Protein AF-A0A964QPC5-F1 (afdb_monomer_lite)

pLDDT: mean 85.06, std 13.66, range [35.19, 96.25]

Foldseek 3Di:
DDPDPVPDDDPVRVVLVVVLVVLLVVLVVLLVVLVVDDDPVVVVVSLVVLVVSLVVLVVSLVVLVVVLVVLVVVVVVQVVLVVPADPPDPVSRVVSHPVVVVVSSVVSNVVSVVSNVSSVVSSVSSVD

Structure (mmCIF, N/CA/C/O backbone):
data_AF-A0A964QPC5-F1
#
_entry.id   AF-A0A964QPC5-F1
#
loop_
_atom_site.group_PDB
_atom_site.id
_atom_site.type_symbol
_atom_site.label_atom_id
_atom_site.label_alt_id
_atom_site.label_comp_id
_atom_site.label_asym_id
_atom_site.label_entity_id
_atom_site.label_seq_id
_atom_site.pdbx_PDB_ins_code
_atom_site.Cartn_x
_atom_site.Cartn_y
_atom_site.Cartn_z
_atom_site.occupancy
_atom_site.B_iso_or_equiv
_atom_site.auth_seq_id
_atom_site.auth_comp_id
_atom_site.auth_asym_id
_atom_site.auth_atom_id
_atom_site.pdbx_PDB_model_num
ATOM 1 N N . MET A 1 1 ? -21.053 -14.099 -13.141 1.00 39.06 1 MET A N 1
ATOM 2 C CA . MET A 1 1 ? -20.211 -15.202 -13.672 1.00 39.06 1 MET A CA 1
ATOM 3 C C . MET A 1 1 ? -19.124 -14.547 -14.511 1.00 39.06 1 MET A C 1
ATOM 5 O O . MET A 1 1 ? -19.496 -13.790 -15.385 1.00 39.06 1 MET A O 1
ATOM 9 N N . LYS A 1 2 ? -17.819 -14.697 -14.279 1.00 35.19 2 LYS A N 1
ATOM 10 C CA . LYS A 1 2 ? -17.047 -15.822 -13.732 1.00 35.19 2 LYS A CA 1
ATOM 11 C C . LYS A 1 2 ? -15.744 -15.320 -13.065 1.00 35.19 2 LYS A C 1
ATOM 13 O O . LYS A 1 2 ? -15.308 -14.216 -13.367 1.00 35.19 2 LYS A O 1
ATOM 18 N N . PRO A 1 3 ? -15.132 -16.142 -12.197 1.00 42.34 3 PRO A N 1
ATOM 19 C CA . PRO A 1 3 ? -13.858 -15.871 -11.541 1.00 42.34 3 PRO A CA 1
ATOM 20 C C . PRO A 1 3 ? -12.708 -16.094 -12.534 1.00 42.34 3 PRO A C 1
ATOM 22 O O . PRO A 1 3 ? -12.367 -17.237 -12.828 1.00 42.34 3 PRO A O 1
ATOM 25 N N . ALA A 1 4 ? -12.152 -15.016 -13.086 1.00 38.62 4 ALA A N 1
ATOM 26 C CA . ALA A 1 4 ? -10.960 -15.078 -13.941 1.00 38.62 4 ALA A CA 1
ATOM 27 C C . ALA A 1 4 ? -9.831 -14.138 -13.480 1.00 38.62 4 ALA A C 1
ATOM 29 O O . ALA A 1 4 ? -8.682 -14.370 -13.827 1.00 38.62 4 ALA A O 1
ATOM 30 N N . ASP A 1 5 ? -10.098 -13.171 -12.598 1.00 42.44 5 ASP A N 1
ATOM 31 C CA . ASP A 1 5 ? -9.106 -12.147 -12.224 1.00 42.44 5 ASP A CA 1
ATOM 32 C C . ASP A 1 5 ? -8.118 -12.583 -11.125 1.00 42.44 5 ASP A C 1
ATOM 34 O O . ASP A 1 5 ? -7.508 -11.752 -10.447 1.00 42.44 5 ASP A O 1
ATOM 38 N N . ILE A 1 6 ? -7.925 -13.895 -10.956 1.00 48.16 6 ILE A N 1
ATOM 39 C CA . ILE A 1 6 ? -6.757 -14.459 -10.258 1.00 48.16 6 ILE A CA 1
ATOM 40 C C . ILE A 1 6 ? -5.645 -14.666 -11.304 1.00 48.16 6 ILE A C 1
ATOM 42 O O . ILE A 1 6 ? -4.988 -15.702 -11.376 1.00 48.16 6 ILE A O 1
ATOM 46 N N . GLU A 1 7 ? -5.458 -13.695 -12.195 1.00 48.75 7 GLU A N 1
ATOM 47 C CA . GLU A 1 7 ? -4.353 -13.703 -13.143 1.00 48.75 7 GLU A CA 1
ATOM 48 C C . GLU A 1 7 ? -3.089 -13.259 -12.411 1.00 48.75 7 GLU A C 1
ATOM 50 O O . GLU A 1 7 ? -2.858 -12.075 -12.180 1.00 48.75 7 GLU A O 1
ATOM 55 N N . ARG A 1 8 ? -2.313 -14.274 -12.009 1.00 54.22 8 ARG A N 1
ATOM 56 C CA . ARG A 1 8 ? -0.892 -14.226 -11.638 1.00 54.22 8 ARG A CA 1
ATOM 57 C C . ARG A 1 8 ? -0.504 -13.006 -10.804 1.00 54.22 8 ARG A C 1
ATOM 59 O O . ARG A 1 8 ? 0.135 -12.071 -11.275 1.00 54.22 8 ARG A O 1
ATOM 66 N N . ILE A 1 9 ? -0.801 -13.089 -9.510 1.00 55.00 9 ILE A N 1
ATOM 67 C CA . ILE A 1 9 ? -0.052 -12.326 -8.511 1.00 55.00 9 ILE A CA 1
ATOM 68 C C . ILE A 1 9 ? 1.435 -12.696 -8.702 1.00 55.00 9 ILE A C 1
ATOM 70 O O . ILE A 1 9 ? 1.749 -13.890 -8.673 1.00 55.00 9 ILE A O 1
ATOM 74 N N . PRO A 1 10 ? 2.348 -11.732 -8.938 1.00 58.25 10 PRO A N 1
ATOM 75 C CA . PRO A 1 10 ? 3.776 -12.020 -9.071 1.00 58.25 10 PRO A CA 1
ATOM 76 C C . PRO A 1 10 ? 4.257 -12.857 -7.880 1.00 58.25 10 PRO A C 1
ATOM 78 O O . PRO A 1 10 ? 3.817 -12.604 -6.762 1.00 58.25 10 PRO A O 1
ATOM 81 N N . ALA A 1 11 ? 5.140 -13.839 -8.077 1.00 57.56 11 ALA A N 1
ATOM 82 C CA . ALA A 1 11 ? 5.463 -14.837 -7.045 1.00 57.56 11 ALA A CA 1
ATOM 83 C C . ALA A 1 11 ? 5.886 -14.228 -5.685 1.00 57.56 11 ALA A C 1
ATOM 85 O O . ALA A 1 11 ? 5.448 -14.707 -4.646 1.00 57.56 11 ALA A O 1
ATOM 86 N N . GLY A 1 12 ? 6.620 -13.105 -5.674 1.00 57.88 12 GLY A N 1
ATOM 87 C CA . GLY A 1 12 ? 6.982 -12.370 -4.444 1.00 57.88 12 GLY A CA 1
ATOM 88 C C . GLY A 1 12 ? 5.895 -11.434 -3.886 1.00 57.88 12 GLY A C 1
ATOM 89 O O . GLY A 1 12 ? 6.069 -10.790 -2.858 1.00 57.88 12 GLY A O 1
ATOM 90 N N . ALA A 1 13 ? 4.761 -11.295 -4.570 1.00 63.81 13 ALA A N 1
ATOM 91 C CA . ALA A 1 13 ? 3.598 -10.538 -4.119 1.00 63.81 13 ALA A CA 1
ATOM 92 C C . ALA A 1 13 ? 2.551 -11.390 -3.404 1.00 63.81 13 ALA A 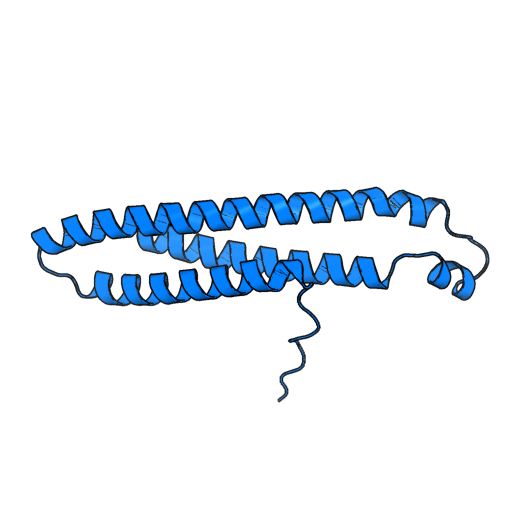C 1
ATOM 94 O O . ALA A 1 13 ? 1.699 -10.822 -2.726 1.00 63.81 13 ALA A O 1
ATOM 95 N N . MET A 1 14 ? 2.627 -12.714 -3.534 1.00 71.25 14 MET A N 1
ATOM 96 C CA . MET A 1 14 ? 1.636 -13.626 -2.977 1.00 71.25 14 MET A CA 1
ATOM 97 C C . MET A 1 14 ? 1.759 -13.778 -1.458 1.00 71.25 14 MET A C 1
ATOM 99 O O . MET A 1 14 ? 0.738 -13.811 -0.782 1.00 71.25 14 MET A O 1
ATOM 103 N N . GLU A 1 15 ? 2.972 -13.793 -0.905 1.00 76.06 15 GLU A N 1
ATOM 104 C CA . GLU A 1 15 ? 3.180 -13.864 0.552 1.00 76.06 15 GLU A CA 1
ATOM 105 C C . GLU A 1 15 ? 2.664 -12.606 1.252 1.00 76.06 15 GLU A C 1
ATOM 107 O O . GLU A 1 15 ? 1.791 -12.697 2.111 1.00 76.06 15 GLU A O 1
ATOM 112 N N . LEU A 1 16 ? 3.099 -11.428 0.790 1.00 76.00 16 LEU A N 1
ATOM 113 C CA . LEU A 1 16 ? 2.611 -10.142 1.294 1.00 76.00 16 LEU A CA 1
ATOM 114 C C . LEU A 1 16 ? 1.090 -9.997 1.125 1.00 76.00 16 LEU A C 1
ATOM 116 O O . LEU A 1 16 ? 0.421 -9.388 1.954 1.00 76.00 16 LEU A O 1
ATOM 120 N N . PHE A 1 17 ? 0.527 -10.567 0.056 1.00 76.50 17 PHE A N 1
ATOM 121 C CA . PHE A 1 17 ? -0.919 -10.608 -0.151 1.00 76.50 17 PHE A CA 1
ATOM 122 C C . PHE A 1 17 ? -1.628 -11.464 0.899 1.00 76.50 17 PHE A C 1
ATOM 124 O O . PHE A 1 17 ? -2.614 -11.024 1.487 1.00 76.50 17 PHE A O 1
ATOM 131 N N . MET A 1 18 ? -1.138 -12.679 1.131 1.00 82.12 18 MET A N 1
ATOM 132 C CA . MET A 1 18 ? -1.714 -13.588 2.118 1.00 82.12 18 MET A CA 1
ATOM 133 C C . MET A 1 18 ? -1.621 -12.996 3.524 1.00 82.12 18 MET A C 1
ATOM 135 O O . MET A 1 18 ? -2.598 -13.049 4.268 1.00 82.12 18 MET A O 1
ATOM 139 N N . GLU A 1 19 ? -0.491 -12.371 3.850 1.00 83.88 19 GLU A N 1
ATOM 140 C CA . GLU A 1 19 ? -0.296 -11.639 5.098 1.00 83.88 19 GLU A CA 1
ATOM 141 C C . GLU A 1 19 ? -1.298 -10.486 5.228 1.00 83.88 19 GLU A C 1
ATOM 143 O O . GLU A 1 19 ? -2.030 -10.423 6.214 1.00 83.88 19 GLU A O 1
ATOM 148 N N . ALA A 1 20 ? -1.425 -9.633 4.205 1.00 82.94 20 ALA A N 1
ATOM 149 C CA . ALA A 1 20 ? -2.361 -8.512 4.222 1.00 82.94 20 ALA A CA 1
ATOM 150 C C . ALA A 1 20 ? -3.816 -8.957 4.420 1.00 82.94 20 ALA A C 1
ATOM 152 O O . ALA A 1 20 ? -4.540 -8.391 5.241 1.00 82.94 20 ALA A O 1
ATOM 153 N N . VAL A 1 21 ? -4.241 -9.997 3.696 1.00 85.69 21 VAL A N 1
ATOM 154 C CA . VAL A 1 21 ? -5.588 -10.567 3.815 1.00 85.69 21 VAL A CA 1
ATOM 155 C C . VAL A 1 21 ? -5.809 -11.160 5.202 1.00 85.69 21 VAL A C 1
ATOM 157 O O . VAL A 1 21 ? -6.873 -10.956 5.790 1.00 85.69 21 VAL A O 1
ATOM 160 N N . GLN A 1 22 ? -4.827 -11.889 5.732 1.00 88.62 22 GLN A N 1
ATOM 161 C CA . GLN A 1 22 ? -4.931 -12.509 7.046 1.00 88.62 22 GLN A CA 1
ATOM 162 C C . GLN A 1 22 ? -5.026 -11.454 8.151 1.00 88.62 22 GLN A C 1
ATOM 164 O O . GLN A 1 22 ? -5.932 -11.535 8.980 1.00 88.62 22 GLN A O 1
ATOM 169 N N . VAL A 1 23 ? -4.153 -10.443 8.134 1.00 89.25 23 VAL A N 1
ATOM 170 C CA . VAL A 1 23 ? -4.174 -9.340 9.105 1.00 89.25 23 VAL A CA 1
ATOM 171 C C . VAL A 1 23 ? -5.509 -8.600 9.042 1.00 89.25 23 VAL A C 1
ATOM 173 O O . VAL A 1 23 ? -6.149 -8.426 10.076 1.00 89.25 23 VAL A O 1
ATOM 176 N N . CYS A 1 24 ? -5.998 -8.250 7.846 1.00 89.81 24 CYS A N 1
ATOM 177 C CA . CYS A 1 24 ? -7.289 -7.571 7.699 1.00 89.81 24 CYS A CA 1
ATOM 178 C C . CYS A 1 24 ? -8.449 -8.388 8.284 1.00 89.81 24 CYS A C 1
ATOM 180 O O . CYS A 1 24 ? -9.272 -7.834 9.005 1.00 89.81 24 CYS A O 1
ATOM 182 N N . ARG A 1 25 ? -8.499 -9.706 8.037 1.00 91.62 25 ARG A N 1
ATOM 183 C CA . ARG A 1 25 ? -9.550 -10.581 8.592 1.00 91.62 25 ARG A CA 1
ATOM 184 C C . ARG A 1 25 ? -9.516 -10.653 10.113 1.00 91.62 25 ARG A C 1
ATOM 186 O O . ARG A 1 25 ? -10.569 -10.670 10.745 1.00 91.62 25 ARG A O 1
ATOM 193 N N . VAL A 1 26 ? -8.322 -10.728 10.697 1.00 93.31 26 VAL A N 1
ATOM 194 C CA . VAL A 1 26 ? -8.169 -10.769 12.155 1.00 93.31 26 VAL A CA 1
ATOM 195 C C . VAL A 1 26 ? -8.609 -9.441 12.770 1.00 93.31 26 VAL A C 1
ATOM 197 O O . VAL A 1 26 ? -9.361 -9.446 13.744 1.00 93.31 26 VAL A O 1
ATOM 200 N N . VAL A 1 27 ? -8.224 -8.316 12.161 1.00 93.94 27 VAL A N 1
ATOM 201 C CA . VAL A 1 27 ? -8.656 -6.980 12.595 1.00 93.94 27 VAL A CA 1
ATOM 202 C C . VAL A 1 27 ? -10.171 -6.814 12.474 1.00 93.94 27 VAL A C 1
ATOM 204 O O . VAL A 1 27 ? -10.791 -6.294 13.396 1.00 93.94 27 VAL A O 1
ATOM 207 N N . ASP A 1 28 ? -10.791 -7.303 11.398 1.00 93.62 28 ASP A N 1
ATOM 208 C CA . ASP A 1 28 ? -12.249 -7.250 11.225 1.00 93.62 28 ASP A CA 1
ATOM 209 C C . ASP A 1 28 ? -12.979 -8.018 12.343 1.00 93.62 28 ASP A C 1
ATOM 211 O O . ASP A 1 28 ? -13.971 -7.533 12.894 1.00 93.62 28 ASP A O 1
ATOM 215 N N . GLY A 1 29 ? -12.465 -9.193 12.725 1.00 94.12 29 GLY A N 1
ATOM 216 C CA . GLY A 1 29 ? -12.979 -9.959 13.864 1.00 94.12 29 GLY A CA 1
ATOM 217 C C . GLY A 1 29 ? -12.829 -9.204 15.186 1.00 94.12 29 GLY A C 1
ATOM 218 O O . GLY A 1 29 ? -13.790 -9.075 15.944 1.00 94.12 29 GLY A O 1
ATOM 219 N N . PHE A 1 30 ? -11.650 -8.627 15.424 1.00 94.94 30 PHE A N 1
ATOM 220 C CA . PHE A 1 30 ? -11.391 -7.801 16.600 1.00 94.94 30 PHE A CA 1
ATOM 221 C C . PHE A 1 30 ? -12.329 -6.585 16.679 1.00 94.94 30 PHE A C 1
ATOM 223 O O . PHE A 1 30 ? -12.897 -6.320 17.737 1.00 94.94 30 PHE A O 1
ATOM 230 N N . LEU A 1 31 ? -12.541 -5.866 15.573 1.00 93.12 31 LEU A N 1
ATOM 231 C CA . LEU A 1 31 ? -13.441 -4.710 15.509 1.00 93.12 31 LEU A CA 1
ATOM 232 C C . LEU A 1 31 ? -14.892 -5.102 15.821 1.00 93.12 31 LEU A C 1
ATOM 234 O O . LEU A 1 31 ? -15.576 -4.401 16.573 1.00 93.12 31 LEU A O 1
ATOM 238 N N . ALA A 1 32 ? -15.349 -6.248 15.306 1.00 94.12 32 ALA A N 1
ATOM 239 C CA . ALA A 1 32 ? -16.679 -6.778 15.598 1.00 94.12 32 ALA A CA 1
ATOM 240 C C . ALA A 1 32 ? -16.867 -7.116 17.087 1.00 94.12 32 ALA A C 1
ATOM 242 O O . ALA A 1 32 ? -17.965 -6.947 17.624 1.00 94.12 32 A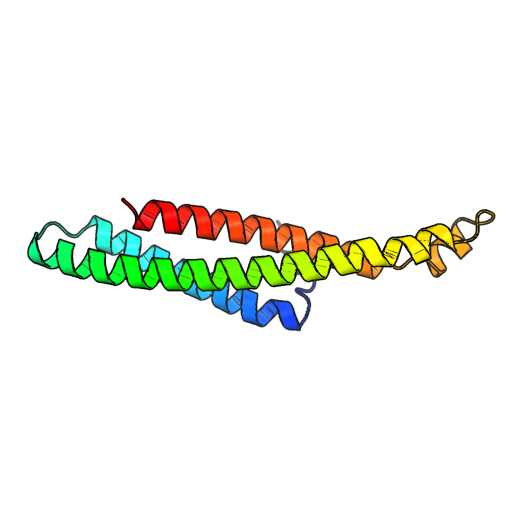LA A O 1
ATOM 243 N N . ASP A 1 33 ? -15.815 -7.574 17.763 1.00 91.94 33 ASP A N 1
ATOM 244 C CA . ASP A 1 33 ? -15.857 -7.877 19.193 1.00 91.94 33 ASP A CA 1
ATOM 245 C C . ASP A 1 33 ? -15.701 -6.624 20.059 1.00 91.94 33 ASP A C 1
ATOM 247 O O . ASP A 1 33 ? -16.474 -6.451 21.004 1.00 91.94 33 ASP A O 1
ATOM 251 N N . LYS A 1 34 ? -14.815 -5.689 19.682 1.00 89.94 34 LYS A N 1
ATOM 252 C CA . LYS A 1 34 ? -14.674 -4.358 20.304 1.00 89.94 34 LYS A CA 1
ATOM 253 C C . LYS A 1 34 ? -16.017 -3.633 20.381 1.00 89.94 34 LYS A C 1
ATOM 255 O O . LYS A 1 34 ? -16.339 -3.059 21.419 1.00 89.94 34 LYS A O 1
ATOM 260 N N . ALA A 1 35 ? -16.832 -3.708 19.327 1.00 89.25 35 ALA A N 1
ATOM 261 C CA . ALA A 1 35 ? -18.151 -3.073 19.278 1.00 89.25 35 ALA A CA 1
ATOM 262 C C . ALA A 1 35 ? -19.142 -3.590 20.344 1.00 89.25 35 ALA A C 1
ATOM 264 O O . ALA A 1 35 ? -20.086 -2.888 20.702 1.00 89.25 35 ALA A O 1
ATOM 265 N N . LYS A 1 36 ? -18.934 -4.801 20.876 1.00 92.38 36 LYS A N 1
ATOM 266 C CA . LYS A 1 36 ? -19.797 -5.425 21.895 1.00 92.38 36 LYS A CA 1
ATOM 267 C C . LYS A 1 36 ? -19.324 -5.137 23.326 1.00 92.38 36 LYS A C 1
ATOM 269 O O . LYS A 1 36 ? -20.022 -5.477 24.281 1.00 92.38 36 LYS A O 1
ATOM 274 N N . VAL A 1 37 ? -18.146 -4.531 23.501 1.00 90.25 37 VAL A N 1
ATOM 275 C CA . VAL A 1 37 ? -17.546 -4.293 24.819 1.00 90.25 37 VAL A CA 1
ATOM 276 C C . VAL A 1 37 ? -18.217 -3.109 25.520 1.00 90.25 37 VAL A C 1
ATOM 278 O O . VAL A 1 37 ? -18.043 -1.946 25.157 1.00 90.25 37 VAL A O 1
ATOM 281 N N . THR A 1 38 ? -18.947 -3.394 26.598 1.00 88.25 38 THR A N 1
ATOM 282 C CA . THR A 1 38 ? -19.635 -2.374 27.409 1.00 88.25 38 THR A CA 1
ATOM 283 C C . THR A 1 38 ? -18.915 -2.051 28.722 1.00 88.25 38 THR A C 1
ATOM 285 O O . THR A 1 38 ? -19.052 -0.939 29.233 1.00 88.25 38 THR A O 1
ATOM 288 N N . SER A 1 39 ? -18.105 -2.979 29.244 1.00 92.94 39 SER A N 1
ATOM 289 C CA . SER A 1 39 ? -17.388 -2.832 30.520 1.00 92.94 39 SER A CA 1
ATOM 290 C C . SER A 1 39 ? -16.215 -1.840 30.427 1.00 92.94 39 SER A C 1
ATOM 292 O O . SER A 1 39 ? -15.369 -2.003 29.547 1.00 92.94 39 SER A O 1
ATOM 294 N N . PRO A 1 40 ? -16.089 -0.862 31.350 1.00 87.19 40 PRO A N 1
ATOM 295 C CA . PRO A 1 40 ? -14.979 0.096 31.365 1.00 87.19 40 PRO A CA 1
ATOM 296 C C . PRO A 1 40 ? -13.587 -0.544 31.443 1.00 87.19 40 PRO A C 1
ATOM 298 O O . PRO A 1 40 ? -12.679 -0.102 30.747 1.00 87.19 40 PRO A O 1
ATOM 301 N N . LEU A 1 41 ? -13.421 -1.607 32.237 1.00 90.31 41 LEU A N 1
ATOM 302 C CA . LEU A 1 41 ? -12.138 -2.314 32.346 1.00 90.31 41 LEU A CA 1
ATOM 303 C C . LEU A 1 41 ? -11.773 -3.022 31.039 1.00 90.31 41 LEU A C 1
ATOM 305 O O . LEU A 1 41 ? -10.630 -2.964 30.596 1.00 90.31 41 LEU A O 1
ATOM 309 N N . LEU A 1 42 ? -12.761 -3.643 30.390 1.00 90.38 42 LEU A N 1
ATOM 310 C CA . LEU A 1 42 ? -12.541 -4.289 29.100 1.00 90.38 42 LEU A CA 1
ATOM 311 C C . LEU A 1 42 ? -12.246 -3.260 28.004 1.00 90.38 42 LEU A C 1
ATOM 313 O O . LEU A 1 42 ? -11.410 -3.535 27.157 1.00 90.38 42 LEU A O 1
ATOM 317 N N . LYS A 1 43 ? -12.840 -2.059 28.048 1.00 89.50 43 LYS A N 1
ATOM 318 C CA . LYS A 1 43 ? -12.531 -0.983 27.089 1.00 89.50 43 LYS A CA 1
ATOM 319 C C . LYS A 1 43 ? -11.058 -0.577 27.109 1.00 89.50 43 LYS A C 1
ATOM 321 O O . LYS A 1 43 ? -10.495 -0.372 26.041 1.00 89.50 43 LYS A O 1
ATOM 326 N N . VAL A 1 44 ? -10.439 -0.486 28.290 1.00 90.56 44 VAL A N 1
ATOM 327 C CA . VAL A 1 44 ? -9.003 -0.168 28.409 1.00 90.56 44 VAL A CA 1
ATOM 328 C C . VAL A 1 44 ? -8.161 -1.263 27.758 1.00 90.56 44 VAL A C 1
ATOM 330 O O . VAL A 1 44 ? -7.321 -0.970 26.915 1.00 90.56 44 VAL A O 1
ATOM 333 N N . HIS A 1 45 ? -8.450 -2.528 28.066 1.00 89.50 45 HIS A N 1
ATOM 334 C CA . HIS A 1 45 ? -7.727 -3.648 27.467 1.00 89.50 45 HIS A CA 1
ATOM 335 C C . HIS A 1 45 ? -7.912 -3.719 25.943 1.00 89.50 45 HIS A C 1
ATOM 337 O O . HIS A 1 45 ? -6.966 -3.937 25.190 1.00 89.50 45 HIS A O 1
ATOM 343 N N . THR A 1 46 ? -9.133 -3.486 25.461 1.00 91.31 46 THR A N 1
ATOM 344 C CA . THR A 1 46 ? -9.425 -3.423 24.029 1.00 91.31 46 THR A CA 1
ATOM 345 C C . THR A 1 46 ? -8.707 -2.253 23.353 1.00 91.31 46 THR A C 1
ATOM 347 O O . THR A 1 46 ? -8.281 -2.391 22.213 1.00 91.31 46 THR A O 1
ATOM 350 N N . PHE A 1 47 ? -8.518 -1.121 24.033 1.00 90.69 47 PHE A N 1
ATOM 351 C CA . PHE A 1 47 ? -7.748 0.000 23.494 1.00 90.69 47 PHE A CA 1
ATOM 352 C C . PHE A 1 47 ? -6.265 -0.358 23.299 1.00 90.69 47 PHE A C 1
ATOM 354 O O . PHE A 1 47 ? -5.704 -0.082 22.242 1.00 90.69 47 PHE A O 1
ATOM 361 N N . GLU A 1 48 ? -5.647 -1.048 24.262 1.00 92.50 48 GLU A N 1
ATOM 362 C CA . GLU A 1 48 ? -4.269 -1.551 24.128 1.00 92.50 48 GLU A CA 1
ATOM 363 C C . GLU A 1 48 ? -4.119 -2.503 22.935 1.00 92.50 48 GLU A C 1
ATOM 365 O O . GLU A 1 48 ? -3.190 -2.373 22.137 1.00 92.50 48 GLU A O 1
ATOM 370 N N . GLN A 1 49 ? -5.074 -3.420 22.760 1.00 93.62 49 GLN A N 1
ATOM 371 C CA . GLN A 1 49 ? -5.092 -4.314 21.602 1.00 93.62 49 GLN A CA 1
ATOM 372 C C . GLN A 1 49 ? -5.280 -3.549 20.283 1.00 93.62 49 GLN A C 1
ATOM 374 O O . GLN A 1 49 ? -4.633 -3.876 19.289 1.00 93.62 49 GLN A O 1
ATOM 379 N N . ALA A 1 50 ? -6.126 -2.514 20.263 1.00 93.88 50 ALA A N 1
ATOM 380 C CA . ALA A 1 50 ? -6.343 -1.685 19.078 1.00 93.88 50 ALA A CA 1
ATOM 381 C C . ALA A 1 50 ? -5.071 -0.933 18.653 1.00 93.88 50 ALA A C 1
ATOM 383 O O . ALA A 1 50 ? -4.816 -0.809 17.454 1.00 93.88 50 ALA A O 1
ATOM 384 N N . MET A 1 51 ? -4.247 -0.489 19.609 1.00 93.88 51 MET A N 1
ATOM 385 C CA . MET A 1 51 ? -2.928 0.085 19.316 1.00 93.88 51 MET A CA 1
ATOM 386 C C . MET A 1 51 ? -2.005 -0.949 18.661 1.00 93.88 51 MET A C 1
ATOM 388 O O . MET A 1 51 ? -1.455 -0.674 17.599 1.00 93.88 51 MET A O 1
ATOM 392 N N . GLY A 1 52 ? -1.929 -2.169 19.204 1.00 94.75 52 GLY A N 1
ATOM 393 C CA . GLY A 1 52 ? -1.133 -3.245 18.599 1.00 94.75 52 GLY A CA 1
ATOM 394 C C . GLY A 1 52 ? -1.565 -3.591 17.166 1.00 94.75 52 GLY A C 1
ATOM 395 O O . GLY A 1 52 ? -0.725 -3.781 16.287 1.00 94.75 52 GLY A O 1
ATOM 396 N N . TRP A 1 53 ? -2.875 -3.609 16.895 1.00 95.19 53 TRP A N 1
ATOM 397 C CA . TRP A 1 53 ? -3.390 -3.795 15.534 1.00 95.19 53 TRP A CA 1
ATOM 398 C C . TRP A 1 53 ? -3.092 -2.612 14.614 1.00 95.19 53 TRP A C 1
ATOM 400 O O . TRP A 1 53 ? -2.805 -2.815 13.435 1.00 95.19 53 TRP A O 1
ATOM 410 N N . THR A 1 54 ? -3.125 -1.389 15.143 1.00 95.06 54 THR A N 1
ATOM 411 C CA . THR A 1 54 ? -2.765 -0.177 14.397 1.00 95.06 54 THR A CA 1
ATOM 412 C C . THR A 1 54 ? -1.299 -0.221 13.974 1.00 95.06 54 THR A C 1
ATOM 414 O O . THR A 1 54 ? -0.998 0.028 12.808 1.00 95.06 54 THR A O 1
ATOM 417 N N . ASP A 1 55 ? -0.397 -0.621 14.870 1.00 94.81 55 ASP A N 1
ATOM 418 C CA . ASP A 1 55 ? 1.027 -0.774 14.561 1.00 94.81 55 ASP A CA 1
ATOM 419 C C . ASP A 1 55 ? 1.259 -1.839 13.482 1.00 94.81 55 ASP A C 1
ATOM 421 O O . ASP A 1 55 ? 1.941 -1.574 12.491 1.00 94.81 55 ASP A O 1
ATOM 425 N N . ALA A 1 56 ? 0.618 -3.008 13.606 1.00 93.00 56 ALA A N 1
ATOM 426 C CA . ALA A 1 56 ? 0.71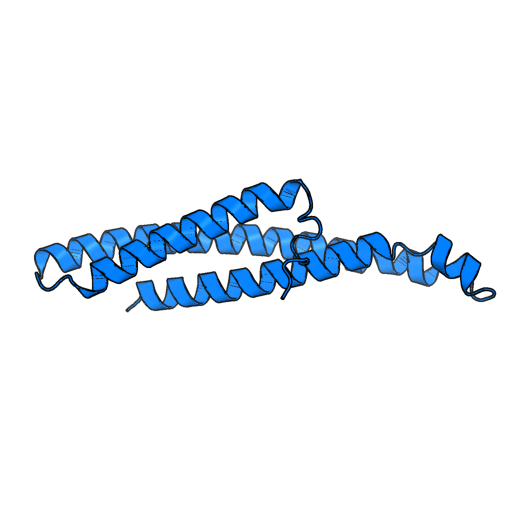4 -4.074 12.608 1.00 93.00 56 ALA A CA 1
ATOM 427 C C . ALA A 1 56 ? 0.226 -3.623 11.216 1.00 93.00 56 ALA A C 1
ATOM 429 O O . ALA A 1 56 ? 0.870 -3.894 10.198 1.00 93.00 56 ALA A O 1
ATOM 430 N N . LEU A 1 57 ? -0.894 -2.895 11.161 1.00 94.00 57 LEU A N 1
ATOM 431 C CA . LEU A 1 57 ? -1.432 -2.339 9.920 1.00 94.00 57 LEU A CA 1
ATOM 432 C C . LEU A 1 57 ? -0.525 -1.254 9.323 1.00 94.00 57 LEU A C 1
ATOM 434 O O . LEU A 1 57 ? -0.339 -1.224 8.105 1.00 94.00 57 LEU A O 1
ATOM 438 N N . ASN A 1 58 ? 0.085 -0.410 10.155 1.00 93.56 58 ASN A N 1
ATOM 439 C CA . ASN A 1 58 ? 1.040 0.604 9.710 1.00 93.56 58 ASN A CA 1
ATOM 440 C C . ASN A 1 58 ? 2.312 -0.028 9.131 1.00 93.56 58 ASN A C 1
ATOM 442 O O . ASN A 1 58 ? 2.782 0.402 8.076 1.00 93.56 58 ASN A O 1
ATOM 446 N N . THR A 1 59 ? 2.850 -1.077 9.763 1.00 93.56 59 THR A N 1
ATOM 447 C CA . THR A 1 59 ? 3.985 -1.839 9.217 1.00 93.56 59 THR A CA 1
ATOM 448 C C . THR A 1 59 ? 3.642 -2.433 7.853 1.00 93.56 59 THR A C 1
ATOM 450 O O . THR A 1 59 ? 4.411 -2.300 6.901 1.00 93.56 59 THR A O 1
ATOM 453 N N . LEU A 1 60 ? 2.454 -3.025 7.714 1.00 92.00 60 LEU A N 1
ATOM 454 C CA . LEU A 1 60 ? 1.990 -3.554 6.435 1.00 92.00 60 LEU A CA 1
ATOM 455 C C . LEU A 1 60 ? 1.857 -2.452 5.368 1.00 92.00 60 LEU A C 1
ATOM 457 O O . LEU A 1 60 ? 2.285 -2.635 4.226 1.00 92.00 60 LEU A O 1
ATOM 461 N N . GLN A 1 61 ? 1.307 -1.292 5.735 1.00 92.44 61 GLN A N 1
ATOM 462 C CA . GLN A 1 61 ? 1.178 -0.140 4.842 1.00 92.44 61 GLN A CA 1
ATOM 463 C C . GLN A 1 61 ? 2.543 0.377 4.369 1.00 92.44 61 GLN A C 1
ATOM 465 O O . GLN A 1 61 ? 2.697 0.681 3.184 1.00 92.44 61 GLN A O 1
ATOM 470 N N . GLN A 1 62 ? 3.544 0.425 5.251 1.00 94.25 62 GLN A N 1
ATOM 471 C CA . GLN A 1 62 ? 4.917 0.793 4.893 1.00 94.25 62 GLN A CA 1
ATOM 472 C C . GLN A 1 62 ? 5.530 -0.200 3.900 1.00 94.25 62 GLN A C 1
ATOM 474 O O . GLN A 1 62 ? 6.085 0.216 2.883 1.00 94.25 62 GLN A O 1
ATOM 479 N N . THR A 1 63 ? 5.367 -1.503 4.129 1.00 92.12 63 THR A N 1
ATOM 480 C CA . THR A 1 63 ? 5.859 -2.544 3.212 1.00 92.12 63 THR A CA 1
ATOM 481 C C . THR A 1 63 ? 5.216 -2.429 1.827 1.00 92.12 63 THR A C 1
ATOM 483 O O . THR A 1 63 ? 5.901 -2.497 0.802 1.00 92.12 63 THR A O 1
ATOM 486 N N . LEU A 1 64 ? 3.902 -2.189 1.772 1.00 91.31 64 LEU A N 1
ATOM 487 C CA . LEU A 1 64 ? 3.188 -1.938 0.518 1.00 91.31 64 LEU A CA 1
ATOM 488 C C . LEU A 1 64 ? 3.680 -0.666 -0.183 1.00 91.31 64 LEU A C 1
ATOM 490 O O . LEU A 1 64 ? 3.808 -0.658 -1.409 1.00 91.31 64 LEU A O 1
ATOM 494 N N . HIS A 1 65 ? 3.980 0.389 0.578 1.00 93.44 65 HIS A N 1
ATOM 495 C CA . HIS A 1 65 ? 4.500 1.640 0.039 1.00 93.44 65 HIS A CA 1
ATOM 496 C C . HIS A 1 65 ? 5.886 1.457 -0.589 1.00 93.44 65 HIS A C 1
ATOM 498 O O . HIS A 1 65 ? 6.054 1.785 -1.759 1.00 93.44 65 HIS A O 1
ATOM 504 N N . VAL A 1 66 ? 6.838 0.844 0.123 1.00 94.19 66 VAL A N 1
ATOM 505 C CA . VAL A 1 66 ? 8.186 0.555 -0.406 1.00 94.19 66 VAL A CA 1
ATOM 506 C C . VAL A 1 66 ? 8.106 -0.232 -1.714 1.00 94.19 66 VAL A C 1
ATOM 508 O O . VAL A 1 66 ? 8.789 0.077 -2.690 1.00 94.19 66 VAL A O 1
ATOM 511 N N . LYS A 1 67 ? 7.218 -1.227 -1.771 1.00 91.56 67 LYS A N 1
ATOM 512 C CA . LYS A 1 67 ? 7.011 -2.020 -2.980 1.00 91.56 67 LYS A CA 1
ATOM 513 C C . LYS A 1 67 ? 6.428 -1.206 -4.135 1.00 91.56 67 LYS A C 1
ATOM 515 O O . LYS A 1 67 ? 6.843 -1.391 -5.277 1.00 91.56 67 LYS A O 1
ATOM 520 N N . LYS A 1 68 ? 5.468 -0.323 -3.852 1.00 92.88 68 LYS A N 1
ATOM 521 C CA . LYS A 1 68 ? 4.905 0.593 -4.849 1.00 92.88 68 LYS A CA 1
ATOM 522 C C . LYS A 1 68 ? 5.986 1.509 -5.419 1.00 92.88 68 LYS A C 1
ATOM 524 O O . LYS A 1 68 ? 6.061 1.634 -6.635 1.00 92.88 68 LYS A O 1
ATOM 529 N N . GLU A 1 69 ? 6.831 2.089 -4.570 1.00 96.19 69 GLU A N 1
ATOM 530 C CA . GLU A 1 69 ? 7.934 2.951 -5.010 1.00 96.19 69 GLU A CA 1
ATOM 531 C C . GLU A 1 69 ? 8.925 2.191 -5.900 1.00 96.19 69 GLU A C 1
ATOM 533 O O . GLU A 1 69 ? 9.310 2.690 -6.955 1.00 96.19 69 GLU A O 1
ATOM 538 N N . GLY A 1 70 ? 9.260 0.942 -5.556 1.00 94.75 70 GLY A N 1
ATOM 539 C CA . GLY A 1 70 ? 10.091 0.089 -6.413 1.00 94.75 70 GLY A CA 1
ATOM 540 C C . GLY A 1 70 ? 9.481 -0.156 -7.800 1.00 94.75 70 GLY A C 1
ATOM 541 O O . GLY A 1 70 ? 10.175 -0.055 -8.809 1.00 94.75 70 GLY A O 1
ATOM 542 N N . LEU A 1 71 ? 8.171 -0.416 -7.869 1.00 93.44 71 LEU A N 1
ATOM 543 C CA . LEU A 1 71 ? 7.451 -0.594 -9.137 1.00 93.44 71 LEU A CA 1
ATOM 544 C C . LEU A 1 71 ? 7.374 0.702 -9.958 1.00 93.44 71 LEU A C 1
ATOM 546 O O . LEU A 1 71 ? 7.446 0.652 -11.184 1.00 93.44 71 LEU A O 1
ATOM 550 N N . LEU A 1 72 ? 7.236 1.859 -9.304 1.00 95.81 72 LEU A N 1
ATOM 551 C CA . LEU A 1 72 ? 7.253 3.164 -9.970 1.00 95.81 72 LEU A CA 1
ATOM 552 C C . LEU A 1 72 ? 8.640 3.498 -10.528 1.00 95.81 72 LEU A C 1
ATOM 554 O O . LEU A 1 72 ? 8.738 3.994 -11.649 1.00 95.81 72 LEU A O 1
ATOM 558 N N . ALA A 1 73 ? 9.704 3.180 -9.790 1.00 96.25 73 ALA A N 1
ATOM 559 C CA . ALA A 1 73 ? 11.074 3.334 -10.268 1.00 96.25 73 ALA A CA 1
ATOM 560 C C . ALA A 1 73 ? 11.355 2.430 -11.481 1.00 96.25 73 ALA A C 1
ATOM 562 O O . ALA A 1 73 ? 11.949 2.875 -12.462 1.00 96.25 73 ALA A O 1
ATOM 563 N N . GLU A 1 74 ? 10.877 1.182 -11.452 1.00 94.44 74 GLU A N 1
ATOM 564 C CA . GLU A 1 74 ? 10.971 0.270 -12.595 1.00 94.44 74 GLU A CA 1
ATOM 565 C C . GLU A 1 74 ? 10.202 0.808 -13.812 1.00 94.44 74 GLU A C 1
ATOM 567 O O . GLU A 1 74 ? 10.738 0.837 -14.920 1.00 94.44 74 GLU A O 1
ATOM 572 N N . LEU A 1 75 ? 8.979 1.305 -13.604 1.00 94.12 75 LEU A N 1
ATOM 573 C CA . LEU A 1 75 ? 8.176 1.927 -14.655 1.00 94.12 75 LEU A CA 1
ATOM 574 C C . LEU A 1 75 ? 8.894 3.126 -15.288 1.00 94.12 75 LEU A C 1
ATOM 576 O O . LEU A 1 75 ? 8.889 3.274 -16.507 1.00 94.12 75 LEU A O 1
ATOM 580 N N . GLN A 1 76 ? 9.540 3.965 -14.475 1.00 94.69 76 GLN A N 1
ATOM 581 C CA . GLN A 1 76 ? 10.320 5.099 -14.963 1.00 94.69 76 GLN A CA 1
ATOM 582 C C . GLN A 1 76 ? 11.539 4.646 -15.777 1.00 94.69 76 GLN A C 1
ATOM 584 O O . GLN A 1 76 ? 11.817 5.219 -16.831 1.00 94.69 76 GLN A O 1
ATOM 589 N N . ALA A 1 77 ? 12.250 3.609 -15.329 1.00 93.56 77 ALA A N 1
ATOM 590 C CA . ALA A 1 77 ? 13.399 3.061 -16.049 1.00 93.56 77 ALA A CA 1
ATOM 591 C C . ALA A 1 77 ? 13.014 2.511 -17.435 1.00 93.56 77 ALA A C 1
ATOM 593 O O . ALA A 1 77 ? 13.819 2.557 -18.366 1.00 93.56 77 ALA A O 1
ATOM 594 N N . MET A 1 78 ? 11.767 2.056 -17.608 1.00 93.31 78 MET A N 1
ATOM 595 C CA . MET A 1 78 ? 11.276 1.572 -18.899 1.00 93.31 78 MET A CA 1
ATOM 596 C C . MET A 1 78 ? 11.176 2.651 -19.979 1.00 93.31 78 MET A C 1
ATOM 598 O O . MET A 1 78 ? 11.115 2.296 -21.156 1.00 93.31 78 MET A O 1
ATOM 602 N N . ASN A 1 79 ? 11.208 3.943 -19.633 1.00 91.12 79 ASN A N 1
ATOM 603 C CA . ASN A 1 79 ? 11.190 5.034 -20.614 1.00 91.12 79 ASN A CA 1
ATOM 604 C C . ASN A 1 79 ? 12.320 4.909 -21.651 1.00 91.12 79 ASN A C 1
ATOM 606 O O . ASN A 1 79 ? 12.085 5.152 -22.831 1.00 91.12 79 ASN A O 1
ATOM 610 N N . ALA A 1 80 ? 13.493 4.401 -21.258 1.00 90.44 80 ALA A N 1
ATOM 611 C CA . ALA A 1 80 ? 14.605 4.164 -22.182 1.00 90.44 80 ALA A CA 1
ATOM 612 C C . ALA A 1 80 ? 14.260 3.152 -23.296 1.00 90.44 80 ALA A C 1
ATOM 614 O O . ALA A 1 80 ? 14.712 3.291 -24.435 1.00 90.44 80 ALA A O 1
ATOM 615 N N . HIS A 1 81 ? 13.423 2.148 -23.007 1.00 88.00 81 HIS A N 1
ATOM 616 C CA . HIS A 1 81 ? 12.939 1.209 -24.026 1.00 88.00 81 HIS A CA 1
ATOM 617 C C . HIS A 1 81 ? 11.987 1.884 -25.015 1.00 88.00 81 HIS A C 1
ATOM 619 O O . HIS A 1 81 ? 11.977 1.530 -26.189 1.00 88.00 81 HIS A O 1
ATOM 625 N N . TRP A 1 82 ? 11.206 2.869 -24.565 1.00 86.81 82 TRP A N 1
ATOM 626 C CA . TRP A 1 82 ? 10.311 3.637 -25.431 1.00 86.81 82 TRP A CA 1
ATOM 627 C C . TRP A 1 82 ? 11.065 4.613 -26.334 1.00 86.81 82 TRP A C 1
ATOM 629 O O . TRP A 1 82 ? 10.695 4.766 -27.498 1.00 86.81 82 TRP A O 1
ATOM 639 N N . GLU A 1 83 ? 12.123 5.232 -25.812 1.00 88.38 83 GLU A N 1
ATOM 640 C CA . GLU A 1 83 ? 12.997 6.158 -26.542 1.00 88.38 83 GLU A CA 1
ATOM 641 C C . GLU A 1 83 ? 13.863 5.449 -27.592 1.00 88.38 83 GLU A C 1
ATOM 643 O O . GLU A 1 83 ? 14.123 6.004 -28.655 1.00 88.38 83 GLU A O 1
ATOM 648 N N . SER A 1 84 ? 14.283 4.210 -27.321 1.00 86.44 84 SER A N 1
ATOM 649 C CA . SER A 1 84 ? 15.103 3.404 -28.240 1.00 86.44 84 SER A CA 1
ATOM 650 C C . SER A 1 84 ? 14.294 2.555 -29.228 1.00 86.44 84 SER A C 1
ATOM 652 O O . SER A 1 84 ? 14.874 1.886 -30.086 1.00 86.44 84 SER A O 1
ATOM 654 N N . ALA A 1 85 ? 12.962 2.560 -29.129 1.00 84.31 85 ALA A N 1
ATOM 655 C CA . ALA A 1 85 ? 12.109 1.733 -29.970 1.00 84.31 85 ALA A CA 1
ATOM 656 C C . ALA A 1 85 ? 12.044 2.261 -31.423 1.00 84.31 85 ALA A C 1
ATOM 658 O O . ALA A 1 85 ? 11.813 3.458 -31.620 1.00 84.31 85 ALA A O 1
ATOM 659 N N . PRO A 1 86 ? 12.142 1.389 -32.449 1.00 79.81 86 PRO A N 1
ATOM 660 C CA . PRO A 1 86 ? 12.081 1.796 -33.855 1.00 79.81 86 PRO A CA 1
ATOM 661 C C . PRO A 1 86 ? 10.787 2.552 -34.202 1.00 79.81 86 PRO A C 1
ATOM 663 O O . PRO A 1 86 ? 9.702 2.202 -33.725 1.00 79.81 86 PRO A O 1
ATOM 666 N N . GLU A 1 87 ? 10.881 3.576 -35.055 1.00 74.44 87 GLU A N 1
ATOM 667 C CA . GLU A 1 87 ? 9.723 4.359 -35.530 1.00 74.44 87 GLU A CA 1
ATOM 668 C C . GLU A 1 87 ? 8.956 3.682 -36.682 1.00 74.44 87 GLU A C 1
ATOM 670 O O . GLU A 1 87 ? 7.788 3.989 -36.90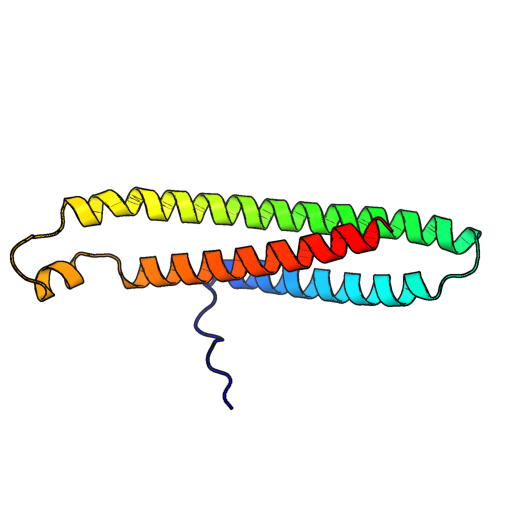4 1.00 74.44 87 GLU A O 1
ATOM 675 N N . ALA A 1 88 ? 9.599 2.768 -37.415 1.00 66.81 88 ALA A N 1
ATOM 676 C CA . ALA A 1 88 ? 9.190 2.420 -38.778 1.00 66.81 88 ALA A CA 1
ATOM 677 C C . ALA A 1 88 ? 8.163 1.272 -38.915 1.00 66.81 88 ALA A C 1
ATOM 679 O O . ALA A 1 88 ? 7.443 1.259 -39.911 1.00 66.81 88 ALA A O 1
ATOM 680 N N . ASP A 1 89 ? 8.047 0.343 -37.950 1.00 72.75 89 ASP A N 1
ATOM 681 C CA . ASP A 1 89 ? 7.090 -0.782 -38.021 1.00 72.75 89 ASP A CA 1
ATOM 682 C C . ASP A 1 89 ? 6.433 -1.095 -36.649 1.00 72.75 89 ASP A C 1
ATOM 684 O O . ASP A 1 89 ? 7.138 -1.351 -35.664 1.00 72.75 89 ASP A O 1
ATOM 688 N N . PRO A 1 90 ? 5.085 -1.107 -36.545 1.00 72.50 90 PRO A N 1
ATOM 689 C CA . PRO A 1 90 ? 4.355 -1.497 -35.336 1.00 72.50 90 PRO A CA 1
ATOM 690 C C . PRO A 1 90 ? 4.669 -2.904 -34.801 1.00 72.50 90 PRO A C 1
ATOM 692 O O . PRO A 1 90 ? 4.554 -3.126 -33.591 1.00 72.50 90 PRO A O 1
ATOM 695 N N . VAL A 1 91 ? 5.014 -3.861 -35.668 1.00 75.12 91 VAL A N 1
ATOM 696 C CA . VAL A 1 91 ? 5.345 -5.243 -35.284 1.00 75.12 91 VAL A CA 1
ATOM 697 C C . VAL A 1 91 ? 6.713 -5.285 -34.609 1.00 75.12 91 VAL A C 1
ATOM 699 O O . VAL A 1 91 ? 6.826 -5.805 -33.495 1.00 75.12 91 VAL A O 1
ATOM 702 N N . ASP A 1 92 ? 7.713 -4.645 -35.213 1.00 74.38 92 ASP A N 1
ATOM 703 C CA . ASP A 1 92 ? 9.064 -4.556 -34.652 1.00 74.38 92 ASP A CA 1
ATOM 704 C C . ASP A 1 92 ? 9.053 -3.786 -33.331 1.00 74.38 92 ASP A C 1
ATOM 706 O O . ASP A 1 92 ? 9.644 -4.220 -32.340 1.00 74.38 92 ASP A O 1
ATOM 710 N N . ARG A 1 93 ? 8.274 -2.701 -33.258 1.00 79.50 93 ARG A N 1
ATOM 711 C CA . ARG A 1 93 ? 8.125 -1.894 -32.042 1.00 79.50 93 ARG A CA 1
ATOM 712 C C . ARG A 1 93 ? 7.544 -2.701 -30.877 1.00 79.50 93 ARG A C 1
ATOM 714 O O . ARG A 1 93 ? 8.055 -2.620 -29.764 1.00 79.50 93 ARG A O 1
ATOM 721 N N . ARG A 1 94 ? 6.511 -3.521 -31.109 1.00 79.25 94 ARG A N 1
ATOM 722 C CA . ARG A 1 94 ? 5.916 -4.381 -30.062 1.00 79.25 94 ARG A CA 1
ATOM 723 C C . ARG A 1 94 ? 6.871 -5.457 -29.552 1.00 79.25 94 ARG A C 1
ATOM 725 O O . ARG A 1 94 ? 6.727 -5.867 -28.407 1.00 79.25 94 ARG A O 1
ATOM 732 N N . SER A 1 95 ? 7.809 -5.909 -30.381 1.00 79.19 95 SER A N 1
ATOM 733 C CA . SER A 1 95 ? 8.778 -6.942 -29.999 1.00 79.19 95 SER A CA 1
ATOM 734 C C . SER A 1 95 ? 9.878 -6.425 -29.060 1.00 79.19 95 SER A C 1
ATOM 736 O O . SER A 1 95 ? 10.419 -7.192 -28.268 1.00 79.19 95 SER A O 1
ATOM 738 N N . VAL A 1 96 ? 10.171 -5.120 -29.115 1.00 82.62 96 VAL A N 1
ATOM 739 C CA . VAL A 1 96 ? 11.203 -4.449 -28.303 1.00 82.62 96 VAL A CA 1
ATOM 740 C C . VAL A 1 96 ? 10.635 -3.897 -26.993 1.00 82.62 96 VAL A C 1
ATOM 742 O O . VAL A 1 96 ? 11.339 -3.802 -25.987 1.00 82.62 96 VAL A O 1
ATOM 745 N N . LEU A 1 97 ? 9.355 -3.524 -26.988 1.00 87.94 97 LEU A N 1
ATOM 746 C CA . LEU A 1 97 ? 8.721 -2.906 -25.831 1.00 87.94 97 LEU A CA 1
ATOM 747 C C . LEU A 1 97 ? 8.358 -3.941 -24.753 1.00 87.94 97 LEU A C 1
ATOM 749 O O . LEU A 1 97 ? 7.737 -4.960 -25.064 1.00 87.94 97 LEU A O 1
ATOM 753 N N . PRO A 1 98 ? 8.633 -3.665 -23.464 1.00 89.06 98 PRO A N 1
ATOM 754 C CA . PRO A 1 98 ? 8.345 -4.582 -22.361 1.00 89.06 98 PRO A CA 1
ATOM 755 C C . PRO A 1 98 ? 6.855 -4.568 -21.958 1.00 89.06 98 PRO A C 1
ATOM 757 O O . PRO A 1 98 ? 6.508 -4.354 -20.798 1.00 89.06 98 PRO A O 1
ATOM 760 N N . LEU A 1 99 ? 5.944 -4.794 -22.912 1.00 89.19 99 LEU A N 1
ATOM 761 C CA . LEU A 1 99 ? 4.494 -4.634 -22.726 1.00 89.19 99 LEU A CA 1
ATOM 762 C C . LEU A 1 99 ? 3.910 -5.579 -21.666 1.00 89.19 99 LEU A C 1
ATOM 764 O O . LEU A 1 99 ? 3.087 -5.156 -20.859 1.00 89.19 99 LEU A O 1
ATOM 768 N N . ALA A 1 100 ? 4.366 -6.834 -21.628 1.00 88.19 100 ALA A N 1
ATOM 769 C CA . ALA A 1 100 ? 3.924 -7.796 -20.618 1.00 88.19 100 ALA A CA 1
ATOM 770 C C . ALA A 1 100 ? 4.305 -7.336 -19.202 1.00 88.19 100 ALA A C 1
ATOM 772 O O . ALA A 1 100 ? 3.490 -7.376 -18.282 1.00 88.19 100 ALA A O 1
ATOM 773 N N . ARG A 1 101 ? 5.530 -6.824 -19.035 1.00 89.44 101 ARG A N 1
ATOM 774 C CA . ARG A 1 101 ? 6.000 -6.332 -17.740 1.00 89.44 101 ARG A CA 1
ATOM 775 C C . ARG A 1 101 ? 5.286 -5.045 -17.322 1.00 89.44 101 ARG A C 1
ATOM 777 O O . ARG A 1 101 ? 4.961 -4.883 -16.149 1.00 89.44 101 ARG A O 1
ATOM 784 N N . LEU A 1 102 ? 4.988 -4.163 -18.275 1.00 91.44 102 LEU A N 1
ATOM 785 C CA . LEU A 1 102 ? 4.177 -2.971 -18.034 1.00 91.44 102 LEU A CA 1
ATOM 786 C C . LEU A 1 102 ? 2.787 -3.336 -17.487 1.00 91.44 102 LEU A C 1
ATOM 788 O O . LEU A 1 102 ? 2.320 -2.724 -16.525 1.00 91.44 102 LEU A O 1
ATOM 792 N N . GLU A 1 103 ? 2.144 -4.355 -18.061 1.00 89.75 103 GLU A N 1
ATOM 793 C CA . GLU A 1 103 ? 0.857 -4.854 -17.576 1.00 89.75 103 GLU A CA 1
ATOM 794 C C . GLU A 1 103 ? 0.963 -5.438 -16.157 1.00 89.75 103 GLU A C 1
ATOM 796 O O . GLU A 1 103 ? 0.127 -5.140 -15.299 1.00 89.75 103 GLU A O 1
ATOM 801 N N . GLU A 1 104 ? 2.013 -6.212 -15.869 1.00 89.06 104 GLU A N 1
ATOM 802 C CA . GLU A 1 104 ? 2.278 -6.734 -14.522 1.00 89.06 104 GLU A CA 1
ATOM 803 C C . GLU A 1 104 ? 2.438 -5.610 -13.486 1.00 89.06 104 GLU A C 1
ATOM 805 O O . GLU A 1 104 ? 1.840 -5.680 -12.407 1.00 89.06 104 GLU A O 1
ATOM 810 N N . ILE A 1 105 ? 3.201 -4.560 -13.812 1.00 91.06 105 ILE A N 1
ATOM 811 C CA . ILE A 1 105 ? 3.389 -3.387 -12.945 1.00 91.06 105 ILE A CA 1
ATOM 812 C C . ILE A 1 105 ? 2.054 -2.677 -12.707 1.00 91.06 105 ILE A C 1
ATOM 814 O O . ILE A 1 105 ? 1.702 -2.395 -11.559 1.00 91.06 105 ILE A O 1
ATOM 818 N N . TYR A 1 106 ? 1.283 -2.427 -13.768 1.00 90.00 106 TYR A N 1
ATOM 819 C CA . TYR A 1 106 ? -0.031 -1.790 -13.672 1.00 90.00 106 TYR A CA 1
ATOM 820 C C . TYR A 1 106 ? -0.977 -2.568 -12.748 1.00 90.00 106 TYR A C 1
ATOM 822 O O . TYR A 1 106 ? -1.602 -1.989 -11.848 1.00 90.00 106 TYR A O 1
ATOM 830 N N . ARG A 1 107 ? -1.058 -3.892 -12.930 1.00 88.69 107 ARG A N 1
ATOM 831 C CA . ARG A 1 107 ? -1.875 -4.772 -12.086 1.00 88.69 107 ARG A CA 1
ATOM 832 C C . ARG A 1 107 ? -1.398 -4.711 -10.637 1.00 88.69 107 ARG A C 1
ATOM 834 O O . ARG A 1 107 ? -2.212 -4.469 -9.745 1.00 88.69 107 ARG A O 1
ATOM 841 N N . ALA A 1 108 ? -0.095 -4.856 -10.396 1.00 87.69 108 ALA A N 1
ATOM 842 C CA . ALA A 1 108 ? 0.485 -4.823 -9.055 1.00 87.69 108 ALA A CA 1
ATOM 843 C C . ALA A 1 108 ? 0.196 -3.503 -8.320 1.00 87.69 108 ALA A C 1
ATOM 845 O O . ALA A 1 108 ? -0.285 -3.535 -7.186 1.00 87.69 108 ALA A O 1
ATOM 846 N N . ILE A 1 109 ? 0.400 -2.352 -8.969 1.00 91.12 109 ILE A N 1
ATOM 847 C CA . ILE A 1 109 ? 0.078 -1.034 -8.397 1.00 91.12 109 ILE A CA 1
ATOM 848 C C . ILE A 1 109 ? -1.424 -0.929 -8.092 1.00 91.12 109 ILE A C 1
ATOM 850 O O . ILE A 1 109 ? -1.804 -0.451 -7.024 1.00 91.12 109 ILE A O 1
ATOM 854 N N . SER A 1 110 ? -2.289 -1.427 -8.980 1.00 89.69 110 SER A N 1
ATOM 855 C CA . SER A 1 110 ? -3.746 -1.408 -8.788 1.00 89.69 110 SER A CA 1
ATOM 856 C C . SER A 1 110 ? -4.214 -2.273 -7.610 1.00 89.69 110 SER A C 1
ATOM 858 O O . SER A 1 110 ? -5.183 -1.930 -6.928 1.00 89.69 110 SER A O 1
ATOM 860 N N . TYR A 1 111 ? -3.559 -3.408 -7.344 1.00 87.12 111 TYR A N 1
ATOM 861 C CA . TYR A 1 111 ? -3.806 -4.199 -6.132 1.00 87.12 111 TYR A CA 1
ATOM 862 C C . TYR A 1 111 ? -3.308 -3.475 -4.878 1.00 87.12 111 TYR A C 1
ATOM 864 O O . TYR A 1 111 ? -4.071 -3.350 -3.921 1.00 87.12 111 TYR A O 1
ATOM 872 N N . ILE A 1 112 ? -2.084 -2.933 -4.908 1.00 89.94 112 ILE A N 1
ATOM 873 C CA . ILE A 1 112 ? -1.508 -2.200 -3.773 1.00 89.94 112 ILE A CA 1
ATOM 874 C C . ILE A 1 112 ? -2.410 -1.029 -3.373 1.00 89.94 112 ILE A C 1
ATOM 876 O O . ILE A 1 112 ? -2.762 -0.917 -2.204 1.00 89.94 112 ILE A O 1
ATOM 880 N N . SER A 1 113 ? -2.864 -0.214 -4.330 1.00 90.31 113 SER A N 1
ATOM 881 C CA . SER A 1 113 ? -3.754 0.922 -4.053 1.00 90.31 113 SER A CA 1
ATOM 882 C C . SER A 1 113 ? -5.058 0.504 -3.363 1.00 90.31 113 SER A C 1
ATOM 884 O O . SER A 1 113 ? -5.502 1.174 -2.431 1.00 90.31 113 SER A O 1
ATOM 886 N N . ARG A 1 114 ? -5.661 -0.621 -3.775 1.00 89.56 114 ARG A N 1
ATOM 887 C CA . ARG A 1 114 ? -6.868 -1.160 -3.125 1.00 89.56 114 ARG A CA 1
ATOM 888 C C . ARG A 1 114 ? -6.595 -1.593 -1.688 1.00 89.56 114 ARG A C 1
ATOM 890 O O . ARG A 1 114 ? -7.393 -1.290 -0.807 1.00 89.56 114 ARG A O 1
ATOM 897 N N . TRP A 1 115 ? -5.478 -2.273 -1.442 1.00 88.44 115 TRP A N 1
ATOM 898 C CA . TRP A 1 115 ? -5.114 -2.711 -0.093 1.00 88.44 115 TRP A CA 1
ATOM 899 C C . TRP A 1 115 ? -4.763 -1.548 0.820 1.00 88.44 115 TRP A C 1
ATOM 901 O O . TRP A 1 115 ? -5.199 -1.540 1.963 1.00 88.44 115 TRP A O 1
ATOM 911 N N . THR A 1 116 ? -4.054 -0.534 0.321 1.00 91.44 116 THR A N 1
ATOM 912 C CA . THR A 1 116 ? -3.800 0.687 1.091 1.00 91.44 116 THR A CA 1
ATOM 913 C C . THR A 1 116 ? -5.111 1.343 1.527 1.00 91.44 116 THR A C 1
ATOM 915 O O . THR A 1 116 ? -5.221 1.735 2.683 1.00 91.44 116 THR A O 1
ATOM 918 N N . GLY A 1 117 ? -6.128 1.390 0.656 1.00 92.19 117 GLY A N 1
ATOM 919 C CA . GLY A 1 117 ? -7.468 1.859 1.031 1.00 92.19 117 GLY A CA 1
ATOM 920 C C . GLY A 1 117 ? -8.107 1.016 2.142 1.00 92.19 117 GLY A C 1
ATOM 921 O O . GLY A 1 117 ? -8.520 1.554 3.164 1.00 92.19 117 GLY A O 1
ATOM 922 N N . GLN A 1 118 ? -8.108 -0.312 1.990 1.00 90.81 118 GLN A N 1
ATOM 923 C CA . GLN A 1 118 ? -8.670 -1.240 2.983 1.00 90.81 118 GLN A CA 1
ATOM 924 C C . GLN A 1 118 ? -7.967 -1.172 4.348 1.00 90.81 118 GLN A C 1
ATOM 926 O O . GLN A 1 118 ? -8.619 -1.267 5.390 1.00 90.81 118 GLN A O 1
ATOM 931 N N . ILE A 1 119 ? -6.642 -1.026 4.355 1.00 93.19 119 ILE A N 1
ATOM 932 C CA . ILE A 1 119 ? -5.847 -0.874 5.577 1.00 93.19 119 ILE A CA 1
ATOM 933 C C . ILE A 1 119 ? -6.172 0.462 6.244 1.00 93.19 119 ILE A C 1
ATOM 935 O O . ILE A 1 119 ? -6.451 0.489 7.441 1.00 93.19 119 ILE A O 1
ATOM 939 N N . GLN A 1 120 ? -6.217 1.550 5.470 1.00 93.88 120 GLN A N 1
ATOM 940 C CA . GLN A 1 120 ? -6.526 2.880 5.987 1.00 93.88 120 GLN A CA 1
ATOM 941 C C . GLN A 1 120 ? -7.910 2.929 6.647 1.00 93.88 120 GLN A C 1
ATOM 943 O O . GLN A 1 120 ? -8.050 3.494 7.729 1.0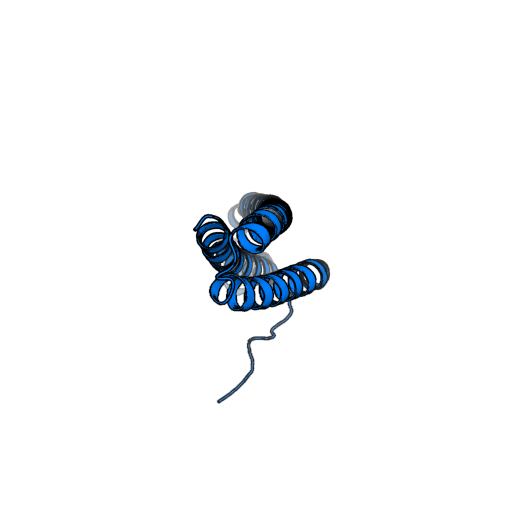0 93.88 120 GLN A O 1
ATOM 948 N N . GLU A 1 121 ? -8.925 2.311 6.036 1.00 93.88 121 GLU A N 1
ATOM 949 C CA . GLU A 1 121 ? -10.270 2.205 6.617 1.00 93.88 121 GLU A CA 1
ATOM 950 C C . GLU A 1 121 ? -10.245 1.548 8.004 1.00 93.88 121 GLU A C 1
ATOM 952 O O . GLU A 1 121 ? -10.892 2.031 8.933 1.00 93.88 121 GLU A O 1
ATOM 957 N N . ARG A 1 122 ? -9.466 0.476 8.170 1.00 94.19 122 ARG A N 1
ATOM 958 C CA . ARG A 1 122 ? -9.346 -0.257 9.439 1.00 94.19 122 ARG A CA 1
ATOM 959 C C . ARG A 1 122 ? -8.569 0.523 10.489 1.00 94.19 122 ARG A C 1
ATOM 961 O O . ARG A 1 122 ? -9.003 0.569 11.633 1.00 94.19 122 ARG A O 1
ATOM 968 N N . VAL A 1 123 ? -7.474 1.181 10.110 1.00 94.06 123 VAL A N 1
ATOM 969 C CA . VAL A 1 123 ? -6.720 2.075 11.011 1.00 94.06 123 VAL A CA 1
ATOM 970 C C . VAL A 1 123 ? -7.629 3.177 11.563 1.00 94.06 123 VAL A C 1
ATOM 972 O O . VAL A 1 123 ? -7.621 3.459 12.762 1.00 94.06 123 VAL A O 1
ATOM 975 N N . VAL A 1 124 ? -8.475 3.759 10.708 1.00 93.25 124 VAL A N 1
ATOM 976 C CA . VAL A 1 124 ? -9.472 4.750 11.130 1.00 93.25 124 VAL A CA 1
ATOM 977 C C . VAL A 1 124 ? -10.486 4.127 12.096 1.00 93.25 124 VAL A C 1
ATOM 979 O O . VAL A 1 124 ? -10.741 4.700 13.150 1.00 93.25 124 VAL A O 1
ATOM 982 N N . GLN A 1 125 ? -11.018 2.938 11.798 1.00 92.56 125 GLN A N 1
ATOM 983 C CA . GLN A 1 125 ? -11.961 2.235 12.683 1.00 92.56 125 GLN A CA 1
ATOM 984 C C . GLN A 1 125 ? -11.353 1.818 14.030 1.00 92.56 125 GLN A C 1
ATOM 986 O O . GLN A 1 125 ? -12.073 1.750 15.016 1.00 92.56 125 GLN A O 1
ATOM 991 N N . LEU A 1 126 ? -10.049 1.543 14.100 1.00 92.31 126 LEU A N 1
ATOM 992 C CA . LEU A 1 126 ? -9.356 1.228 15.355 1.00 92.31 126 LEU A CA 1
ATOM 993 C C . LEU A 1 126 ? -9.161 2.460 16.248 1.00 92.31 126 LEU A C 1
ATOM 995 O O . LEU A 1 126 ? -9.065 2.320 17.466 1.00 92.31 126 LEU A O 1
ATOM 999 N N . SER A 1 127 ? -9.129 3.651 15.646 1.00 84.88 127 SER A N 1
ATOM 1000 C CA . SER A 1 127 ? -8.944 4.929 16.342 1.00 84.88 127 SER A CA 1
ATOM 1001 C C . SER A 1 127 ? -10.223 5.447 17.022 1.00 84.88 127 SER A C 1
ATOM 1003 O O . SER A 1 127 ? -10.137 6.343 17.863 1.00 84.88 127 SER A O 1
ATOM 1005 N N . PHE A 1 128 ? -11.393 4.895 16.674 1.00 76.06 128 PHE A N 1
ATOM 1006 C CA . PHE A 1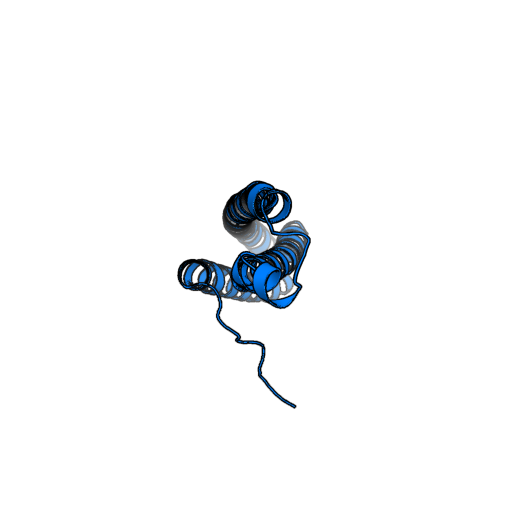 128 ? -12.712 5.220 17.240 1.00 76.06 128 PHE A CA 1
ATOM 1007 C C . PHE A 1 128 ? -13.268 4.010 17.999 1.00 76.06 128 PHE A C 1
ATOM 1009 O O . PHE A 1 128 ? -13.689 4.114 19.173 1.00 76.06 128 PHE A O 1
#

Radius of gyration: 20.71 Å; chains: 1; bounding box: 35×22×71 Å

Secondary structure (DSSP, 8-state):
----------HHHHHHHHHHHHHHHHHHHHHHHHTT---HHHHHHHHHHHHHHHHHHHHHHHHHHHHHHHHHHHHHHTHHHHHSS-SS-HHHHHHHS-HHHHHHHHHHHHHHHHHHHHHHHHHHHHH-

Sequence (128 aa):
MKPADIERIPAGAMELFMEAVQVCRVVDGFLADKAKVTSPLLKVHTFEQAMGWTDALNTLQQTLHVKKEGLLAELQAMNAHWESAPEADPVDRRSVLPLARLEEIYRAISYISRWTGQIQERVVQLSF